Protein AF-A0A1Y5SFL7-F1 (afdb_monomer_lite)

Radius of gyration: 15.75 Å; chains: 1; bounding box: 35×36×33 Å

pLDDT: mean 94.59, std 4.41, range [66.5, 98.12]

Secondary structure (DSSP, 8-state):
-PPP--HHHHHHHHHHHHT---------HHHHHHHHHHHHHHHHHHHHHHHHHHHHTTTT-----HHHHHSSPPPPHHHHHHTT--

Organism: NCBI:txid658057

Structure (mmCIF, N/CA/C/O backbone):
data_AF-A0A1Y5SFL7-F1
#
_entry.id   AF-A0A1Y5SFL7-F1
#
loop_
_atom_site.group_PDB
_atom_site.id
_atom_site.type_symbol
_atom_site.label_atom_id
_atom_site.label_alt_id
_atom_site.label_comp_id
_atom_site.label_asym_id
_atom_site.label_entity_id
_atom_site.label_seq_id
_atom_site.pdbx_PDB_ins_code
_atom_site.Cartn_x
_atom_site.Cartn_y
_atom_site.Cartn_z
_atom_site.occupancy
_atom_site.B_iso_or_equiv
_atom_site.auth_seq_id
_atom_site.auth_comp_id
_atom_site.auth_asym_id
_atom_site.auth_atom_id
_atom_site.pdbx_PDB_model_num
ATOM 1 N N . MET A 1 1 ? 8.864 -1.376 -15.016 1.00 79.56 1 MET A N 1
ATOM 2 C CA . MET A 1 1 ? 7.933 -0.915 -13.966 1.00 79.56 1 MET A CA 1
ATOM 3 C C . MET A 1 1 ? 7.098 -2.082 -13.503 1.00 79.56 1 MET A C 1
ATOM 5 O O . MET A 1 1 ? 6.770 -2.931 -14.331 1.00 79.56 1 MET A O 1
ATOM 9 N N . GLY A 1 2 ? 6.762 -2.133 -12.217 1.00 87.31 2 GLY A N 1
ATOM 10 C CA . GLY A 1 2 ? 5.621 -2.930 -11.776 1.00 87.31 2 GLY A CA 1
ATOM 11 C C . GLY A 1 2 ? 4.343 -2.328 -12.356 1.00 87.31 2 GLY A C 1
ATOM 12 O O . GLY A 1 2 ? 4.315 -1.140 -12.676 1.00 87.31 2 GLY A O 1
ATOM 13 N N . THR A 1 3 ? 3.306 -3.140 -12.533 1.00 91.88 3 THR A N 1
ATOM 14 C CA . THR A 1 3 ? 1.992 -2.611 -12.926 1.00 91.88 3 THR A CA 1
ATOM 15 C C . THR A 1 3 ? 1.353 -1.986 -11.683 1.00 91.88 3 THR A C 1
ATOM 17 O O . THR A 1 3 ? 1.265 -2.687 -10.679 1.00 91.88 3 THR A O 1
ATOM 20 N N . PRO A 1 4 ? 0.959 -0.704 -11.667 1.00 92.56 4 PRO A N 1
ATOM 21 C CA . PRO A 1 4 ? 0.210 -0.153 -10.540 1.00 92.56 4 PRO A CA 1
ATOM 22 C C . PRO A 1 4 ? -1.175 -0.807 -10.455 1.00 92.56 4 PRO A C 1
ATOM 24 O O . PRO A 1 4 ? -1.712 -1.250 -11.467 1.00 92.56 4 PRO A O 1
ATOM 27 N N . ILE A 1 5 ? -1.749 -0.858 -9.254 1.00 94.69 5 ILE A N 1
ATOM 28 C CA . ILE A 1 5 ? -3.136 -1.280 -9.023 1.00 94.69 5 ILE A CA 1
ATOM 29 C C . ILE A 1 5 ? -3.854 -0.238 -8.177 1.00 94.69 5 ILE A C 1
ATOM 31 O O . ILE A 1 5 ? -3.258 0.417 -7.319 1.00 94.69 5 ILE A O 1
ATOM 35 N N . SER A 1 6 ? -5.145 -0.093 -8.426 1.00 93.75 6 SER A N 1
ATOM 36 C CA . SER A 1 6 ? -6.065 0.669 -7.596 1.00 93.75 6 SER A CA 1
ATOM 37 C C . SER A 1 6 ? -6.363 -0.052 -6.277 1.00 93.75 6 SER A C 1
ATOM 39 O O . SER A 1 6 ? -6.139 -1.253 -6.121 1.00 93.75 6 SER A O 1
ATOM 41 N N . GLN A 1 7 ? -6.928 0.683 -5.317 1.00 94.69 7 GLN A N 1
ATOM 42 C CA . GLN A 1 7 ? -7.362 0.103 -4.042 1.00 94.69 7 GLN A CA 1
ATOM 43 C C . GLN A 1 7 ? -8.507 -0.908 -4.213 1.00 94.69 7 GLN A C 1
ATOM 45 O O . GLN A 1 7 ? -8.604 -1.876 -3.458 1.00 94.69 7 GLN A O 1
ATOM 50 N N . THR A 1 8 ? -9.351 -0.715 -5.229 1.00 95.94 8 THR A N 1
ATOM 51 C CA . THR A 1 8 ? -10.400 -1.673 -5.588 1.00 95.94 8 THR A CA 1
ATOM 52 C C . THR A 1 8 ? -9.793 -2.972 -6.110 1.00 95.94 8 THR A C 1
ATOM 54 O O . THR A 1 8 ? -10.109 -4.029 -5.580 1.00 95.94 8 THR A O 1
ATOM 57 N N . GLU A 1 9 ? -8.844 -2.904 -7.050 1.00 97.50 9 GLU A N 1
ATOM 58 C CA . GLU A 1 9 ? -8.162 -4.103 -7.564 1.00 97.50 9 GLU A CA 1
ATOM 59 C C . GLU A 1 9 ? -7.400 -4.845 -6.460 1.00 97.50 9 GLU A C 1
ATOM 61 O O . GLU A 1 9 ? -7.441 -6.071 -6.403 1.00 97.50 9 GLU A O 1
ATOM 66 N N . LEU A 1 10 ? -6.746 -4.124 -5.541 1.00 97.31 10 LEU A N 1
ATOM 67 C CA . LEU A 1 10 ? -6.126 -4.741 -4.367 1.00 97.31 10 LEU A CA 1
ATOM 68 C C . LEU A 1 10 ? -7.160 -5.491 -3.515 1.00 97.31 10 LEU A C 1
ATOM 70 O O . LEU A 1 10 ? -6.903 -6.612 -3.086 1.00 97.31 10 LEU A O 1
ATOM 74 N N . THR A 1 11 ? -8.331 -4.893 -3.290 1.00 97.88 11 THR A N 1
ATOM 75 C CA . THR A 1 11 ? -9.425 -5.530 -2.542 1.00 97.88 11 THR A CA 1
ATOM 76 C C . THR A 1 11 ? -9.898 -6.809 -3.236 1.00 97.88 11 THR A C 1
ATOM 78 O O . THR A 1 11 ? -10.067 -7.832 -2.573 1.00 97.88 11 THR A O 1
ATOM 81 N N . ASP A 1 12 ? -10.040 -6.787 -4.561 1.00 97.50 12 ASP A N 1
ATOM 82 C CA . ASP A 1 12 ? -10.450 -7.952 -5.350 1.00 97.50 12 ASP A CA 1
ATOM 83 C C . ASP A 1 12 ? -9.417 -9.084 -5.277 1.00 97.50 12 ASP A C 1
ATOM 85 O O . ASP A 1 12 ? -9.778 -10.244 -5.060 1.00 97.50 12 ASP A O 1
ATOM 89 N N . TYR A 1 13 ? -8.125 -8.757 -5.375 1.00 97.75 13 TYR A N 1
ATOM 90 C CA . TYR A 1 13 ? -7.048 -9.731 -5.198 1.00 97.75 13 TYR A CA 1
ATOM 91 C C . TYR A 1 13 ? -7.044 -10.355 -3.797 1.00 97.75 13 TYR A C 1
ATOM 93 O O . TYR A 1 13 ? -6.872 -11.569 -3.671 1.00 97.75 13 TYR A O 1
ATOM 101 N N . LEU A 1 14 ? -7.263 -9.557 -2.746 1.00 97.56 14 LEU A N 1
ATOM 102 C CA . LEU A 1 14 ? -7.355 -10.052 -1.369 1.00 97.56 1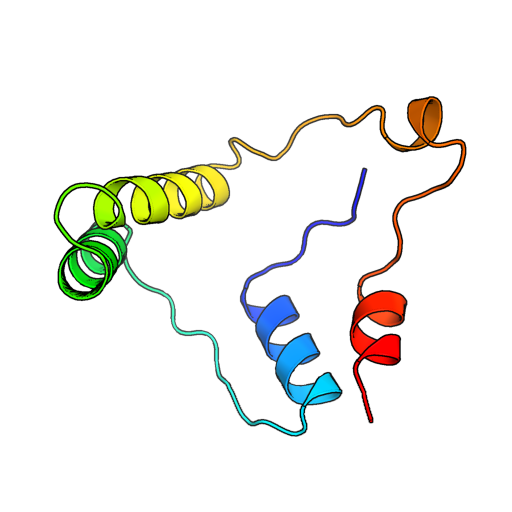4 LEU A CA 1
ATOM 103 C C . LEU A 1 14 ? -8.560 -10.981 -1.180 1.00 97.56 14 LEU A C 1
ATOM 105 O O . LEU A 1 14 ? -8.420 -12.044 -0.575 1.00 97.56 14 LEU A O 1
ATOM 109 N N . ASN A 1 15 ? -9.719 -10.606 -1.724 1.00 97.69 15 ASN A N 1
ATOM 110 C CA . ASN A 1 15 ? -10.923 -11.435 -1.693 1.00 97.69 15 ASN A CA 1
ATOM 111 C C . ASN A 1 15 ? -10.686 -12.783 -2.377 1.00 97.69 15 ASN A C 1
ATOM 113 O O . ASN A 1 15 ? -11.018 -13.825 -1.812 1.00 97.69 15 ASN A O 1
ATOM 117 N N . GLY A 1 16 ? -10.064 -12.768 -3.560 1.00 96.38 16 GLY A N 1
ATOM 118 C CA . GLY A 1 16 ? -9.734 -13.980 -4.307 1.00 96.38 16 GLY A CA 1
ATOM 119 C C . GLY A 1 16 ? -8.731 -14.882 -3.586 1.00 96.38 16 GLY A C 1
ATOM 120 O O . GLY A 1 16 ? -8.943 -16.089 -3.523 1.00 96.38 16 GLY A O 1
ATOM 121 N N . ALA A 1 17 ? -7.665 -14.314 -3.017 1.00 97.25 17 ALA A N 1
ATOM 122 C CA . ALA A 1 17 ? -6.605 -15.091 -2.372 1.00 97.25 17 ALA A CA 1
ATOM 123 C C . ALA A 1 17 ? -7.018 -15.678 -1.013 1.00 97.25 17 ALA A C 1
ATOM 125 O O . ALA A 1 17 ? -6.584 -16.770 -0.658 1.00 97.25 17 ALA A O 1
ATOM 126 N N . PHE A 1 18 ? -7.848 -14.966 -0.247 1.00 96.62 18 PHE A N 1
ATOM 127 C CA . PHE A 1 18 ? -8.155 -15.328 1.141 1.00 96.62 18 PHE A CA 1
ATOM 128 C C . PHE A 1 18 ? -9.615 -15.729 1.381 1.00 96.62 18 PHE A C 1
ATOM 130 O O . PHE A 1 18 ? -9.992 -15.993 2.522 1.00 96.62 18 PHE A O 1
ATOM 137 N N . GLY A 1 19 ? -10.452 -15.765 0.339 1.00 95.88 19 GLY A N 1
ATOM 138 C CA . GLY A 1 19 ? -11.871 -16.114 0.458 1.00 95.88 19 GLY A CA 1
ATOM 139 C C . GLY A 1 19 ? -12.675 -15.114 1.295 1.00 95.88 19 GLY A C 1
ATOM 140 O O . GLY A 1 19 ? -13.625 -15.497 1.977 1.00 95.88 19 GLY A O 1
ATOM 141 N N . THR A 1 20 ? -12.273 -13.842 1.294 1.00 96.94 20 THR A N 1
ATOM 142 C CA . THR A 1 20 ? -12.925 -12.772 2.059 1.00 96.94 20 THR A CA 1
ATOM 143 C C . THR A 1 20 ? -13.963 -12.023 1.213 1.00 96.94 20 THR A C 1
ATOM 145 O O . THR A 1 20 ? -14.173 -12.299 0.033 1.00 96.94 20 THR A O 1
ATOM 148 N N . SER A 1 21 ? -14.695 -11.099 1.840 1.00 97.12 21 SER A N 1
ATOM 149 C CA . SER A 1 21 ? -15.692 -10.245 1.176 1.00 97.12 21 SER A CA 1
ATOM 150 C C . SER A 1 21 ? -15.516 -8.795 1.615 1.00 97.12 21 SER A C 1
ATOM 152 O O . SER A 1 21 ? -16.382 -8.191 2.243 1.00 97.12 21 SER A O 1
ATOM 154 N N . LEU A 1 22 ? -14.328 -8.270 1.347 1.00 97.75 22 LEU A N 1
ATOM 155 C CA . LEU A 1 22 ? -13.934 -6.897 1.610 1.00 97.75 22 LEU A CA 1
ATOM 156 C C . LEU A 1 22 ? -14.454 -5.973 0.506 1.00 97.75 22 LEU A C 1
ATOM 158 O O . LEU A 1 22 ? -14.535 -6.353 -0.662 1.00 97.75 22 LEU A O 1
ATOM 162 N N . THR A 1 23 ? -14.744 -4.731 0.881 1.00 96.75 23 THR A N 1
ATOM 163 C CA . THR A 1 23 ? -15.067 -3.644 -0.049 1.00 96.75 23 THR A CA 1
ATOM 164 C C . THR A 1 23 ? -14.175 -2.452 0.248 1.00 96.75 23 THR A C 1
ATOM 166 O O . THR A 1 23 ? -14.082 -2.030 1.405 1.00 96.75 23 THR A O 1
ATOM 169 N N . TYR A 1 24 ? -13.563 -1.874 -0.785 1.00 95.50 24 TYR A N 1
ATOM 170 C CA . TYR A 1 24 ? -12.840 -0.620 -0.626 1.00 95.50 24 TYR A CA 1
ATOM 171 C C . TYR A 1 24 ? -13.807 0.508 -0.246 1.00 95.50 24 TYR A C 1
ATOM 173 O O . TYR A 1 24 ? -14.843 0.699 -0.885 1.00 95.50 24 TYR A O 1
ATOM 181 N N . ARG A 1 25 ? -13.447 1.269 0.789 1.00 94.44 25 ARG A N 1
ATOM 182 C CA . ARG A 1 25 ? -14.141 2.487 1.205 1.00 94.44 25 ARG A CA 1
ATOM 183 C C . ARG A 1 25 ? -13.184 3.662 1.071 1.00 94.44 25 ARG A C 1
ATOM 185 O O . ARG A 1 25 ? -12.158 3.696 1.747 1.00 94.44 25 ARG A O 1
ATOM 192 N N . GLU A 1 26 ? -13.536 4.624 0.226 1.00 91.69 26 GLU A N 1
ATOM 193 C CA . GLU A 1 26 ? -12.779 5.870 0.113 1.00 91.69 26 GLU A CA 1
ATOM 194 C C . GLU A 1 26 ? -12.902 6.707 1.401 1.00 91.69 26 GLU A C 1
ATOM 196 O O . GLU A 1 26 ? -13.932 6.692 2.081 1.00 91.69 26 GLU A O 1
ATOM 201 N N . MET A 1 27 ? -11.827 7.420 1.738 1.00 92.31 27 MET A N 1
ATOM 202 C CA . MET A 1 27 ? -11.733 8.359 2.859 1.00 92.31 27 MET A CA 1
ATOM 203 C C . MET A 1 27 ? -11.065 9.645 2.383 1.00 92.31 27 MET A C 1
ATOM 205 O O . MET A 1 27 ? -10.241 9.605 1.459 1.00 92.31 27 MET A O 1
ATOM 209 N N . SER A 1 28 ? -11.371 10.772 3.028 1.00 92.44 28 SER A N 1
ATOM 210 C CA . SER A 1 28 ? -10.577 11.983 2.824 1.00 92.44 28 SER A CA 1
ATOM 211 C C . SER A 1 28 ? -9.153 11.790 3.381 1.00 92.44 28 SER A C 1
ATOM 213 O O . SER A 1 28 ? -8.952 10.981 4.296 1.00 92.44 28 SER A O 1
ATOM 215 N N . PRO A 1 29 ? -8.142 12.511 2.861 1.00 91.12 29 PRO A N 1
ATOM 216 C CA . PRO A 1 29 ? -6.793 12.476 3.425 1.00 91.12 29 PRO A CA 1
ATOM 217 C C . PRO A 1 29 ? -6.765 12.816 4.920 1.00 91.12 29 PRO A C 1
ATOM 219 O O . PRO A 1 29 ? -6.089 12.145 5.695 1.00 91.12 29 PRO A O 1
ATOM 222 N N . GLU A 1 30 ? -7.541 13.814 5.340 1.00 93.88 30 GLU A N 1
ATOM 223 C CA . GLU A 1 30 ? -7.613 14.278 6.726 1.00 93.88 30 GLU A CA 1
ATOM 224 C C . GLU A 1 30 ? -8.225 13.215 7.641 1.00 93.88 30 GLU A C 1
ATOM 226 O O . GLU A 1 30 ? -7.683 12.931 8.710 1.00 93.88 30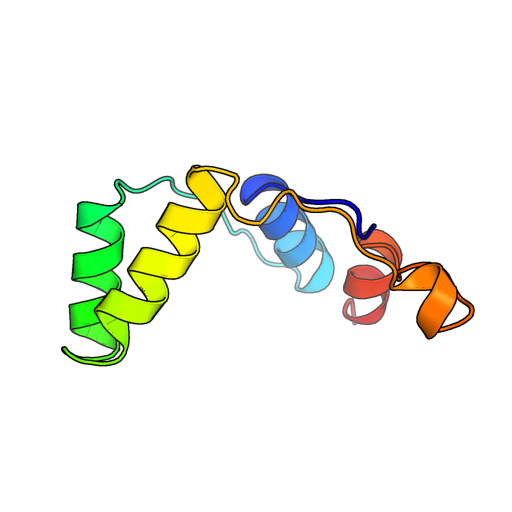 GLU A O 1
ATOM 231 N N . GLU A 1 31 ? -9.321 12.587 7.203 1.00 95.81 31 GLU A N 1
ATOM 232 C CA . GLU A 1 31 ? -9.958 11.486 7.929 1.00 95.81 31 GLU A CA 1
ATOM 233 C C . GLU A 1 31 ? -9.009 10.297 8.068 1.00 95.81 31 GLU A C 1
ATOM 235 O O . GLU A 1 31 ? -8.911 9.700 9.140 1.00 95.81 31 GLU A O 1
ATOM 240 N N . TYR A 1 32 ? -8.286 9.962 6.998 1.00 95.19 32 TYR A N 1
ATOM 241 C CA . TYR A 1 32 ? -7.344 8.852 7.014 1.00 95.19 32 TYR A CA 1
ATOM 242 C C . TYR A 1 32 ? -6.148 9.133 7.932 1.00 95.19 32 TYR A C 1
ATOM 244 O O . TYR A 1 32 ? -5.761 8.264 8.709 1.00 95.19 32 TYR A O 1
ATOM 252 N N . VAL A 1 33 ? -5.586 10.346 7.916 1.00 95.88 33 VAL A N 1
ATOM 253 C CA . VAL A 1 33 ? -4.508 10.750 8.838 1.00 95.88 33 VAL A CA 1
ATOM 254 C C . VAL A 1 33 ? -4.977 10.681 10.291 1.00 95.88 33 VAL A C 1
ATOM 256 O O . VAL A 1 33 ? -4.257 10.141 11.132 1.00 95.88 33 VAL A O 1
ATOM 259 N N . ALA A 1 34 ? -6.166 11.206 10.596 1.00 96.69 34 ALA A N 1
ATOM 260 C CA . ALA A 1 34 ? -6.715 11.189 11.949 1.00 96.69 34 ALA A CA 1
ATOM 261 C C . ALA A 1 34 ? -6.913 9.754 12.455 1.00 96.69 34 ALA A C 1
ATOM 263 O O . ALA A 1 34 ? -6.481 9.424 13.559 1.00 96.69 34 ALA A O 1
ATOM 264 N N . ASP A 1 35 ? -7.486 8.890 11.619 1.00 96.69 35 ASP A N 1
ATOM 265 C CA . ASP A 1 35 ? -7.683 7.474 11.923 1.00 96.69 35 ASP A CA 1
ATOM 266 C C . ASP A 1 35 ? -6.344 6.752 12.169 1.00 96.69 35 ASP A C 1
ATOM 268 O O . ASP A 1 35 ? -6.153 6.123 13.212 1.00 96.69 35 ASP A O 1
ATOM 272 N N . ARG A 1 36 ? -5.361 6.916 11.271 1.00 97.25 36 ARG A N 1
ATOM 273 C CA . ARG A 1 36 ? -4.032 6.308 11.441 1.00 97.25 36 ARG A CA 1
ATOM 274 C C . ARG A 1 36 ? -3.283 6.856 12.655 1.00 97.25 36 ARG A C 1
ATOM 276 O O . ARG A 1 36 ? -2.499 6.125 13.249 1.00 97.25 36 ARG A O 1
ATOM 283 N N . THR A 1 37 ? -3.509 8.112 13.036 1.00 97.62 37 THR A N 1
ATOM 284 C CA . THR A 1 37 ? -2.918 8.723 14.241 1.00 97.62 37 THR A CA 1
ATOM 285 C C . THR A 1 37 ? -3.537 8.177 15.517 1.00 97.62 37 THR A C 1
ATOM 287 O O . THR A 1 37 ? -2.802 7.865 16.451 1.00 97.62 37 THR A O 1
ATOM 290 N N . ALA A 1 38 ? -4.856 7.991 15.548 1.00 98.12 38 ALA A N 1
ATOM 291 C CA . ALA A 1 38 ? -5.536 7.390 16.691 1.00 98.12 38 ALA A CA 1
ATOM 292 C C . ALA A 1 38 ? -5.056 5.952 16.962 1.00 98.12 38 ALA A C 1
ATOM 294 O O . ALA A 1 38 ? -4.892 5.575 18.119 1.00 98.12 38 ALA A O 1
ATOM 295 N N . GLU A 1 39 ? -4.790 5.181 15.905 1.00 97.75 39 GLU A N 1
ATOM 296 C CA . GLU A 1 39 ? -4.337 3.788 16.009 1.00 97.75 39 GLU A CA 1
ATOM 297 C C . GLU A 1 39 ? -2.824 3.659 16.266 1.00 97.75 39 GLU A C 1
ATOM 299 O O . GLU A 1 39 ? -2.390 2.844 17.078 1.00 97.75 39 GLU A O 1
ATOM 304 N N . LEU A 1 40 ? -1.996 4.446 15.568 1.00 97.75 40 LEU A N 1
ATOM 305 C CA . LEU A 1 40 ? -0.537 4.252 15.519 1.00 97.75 40 LEU A CA 1
ATOM 306 C C . LEU A 1 40 ? 0.258 5.315 16.299 1.00 97.75 40 LEU A C 1
ATOM 308 O O . LEU A 1 40 ? 1.486 5.232 16.384 1.00 97.75 40 LEU A O 1
ATOM 312 N N . GLY A 1 41 ? -0.425 6.309 16.866 1.00 98.12 41 GLY A N 1
ATOM 313 C CA . GLY A 1 41 ? 0.149 7.413 17.631 1.00 98.12 41 GLY A CA 1
ATOM 314 C C . GLY A 1 41 ? 0.680 8.572 16.782 1.00 98.12 41 GLY A C 1
ATOM 315 O O . GLY A 1 41 ? 0.851 8.473 15.563 1.00 98.12 41 GLY A O 1
ATOM 316 N N . ASP A 1 42 ? 0.996 9.673 17.469 1.00 97.56 42 ASP A N 1
ATOM 317 C CA . ASP A 1 42 ? 1.329 10.989 16.891 1.00 97.56 42 ASP A CA 1
ATOM 318 C C . ASP A 1 42 ? 2.561 11.002 15.979 1.00 97.56 42 ASP A C 1
ATOM 320 O O . ASP A 1 42 ? 2.745 11.927 15.190 1.00 97.56 42 ASP A O 1
ATOM 324 N N . PHE A 1 43 ? 3.418 9.985 16.079 1.00 97.38 43 PHE A N 1
ATOM 325 C CA . PHE A 1 43 ? 4.586 9.866 15.214 1.00 97.38 43 PHE A CA 1
ATOM 326 C C . PHE A 1 43 ? 4.291 9.062 13.942 1.00 97.38 43 PHE A C 1
ATOM 328 O O . PHE A 1 43 ? 4.530 9.544 12.837 1.00 97.38 43 PHE A O 1
ATOM 335 N N . ILE A 1 44 ? 3.771 7.837 14.074 1.00 98.12 44 ILE A N 1
ATOM 336 C CA . ILE A 1 44 ? 3.613 6.920 12.935 1.00 98.12 44 ILE A CA 1
ATOM 337 C C . ILE A 1 44 ? 2.369 7.243 12.107 1.00 98.12 44 ILE A C 1
ATOM 339 O O . ILE A 1 44 ? 2.416 7.147 10.879 1.00 98.12 44 ILE A O 1
ATOM 343 N N . GLY A 1 45 ? 1.272 7.654 12.740 1.00 97.44 45 GLY A N 1
ATOM 344 C CA . GLY A 1 45 ? 0.014 7.921 12.046 1.00 97.44 45 GLY A CA 1
ATOM 345 C C . GLY A 1 45 ? 0.135 8.936 10.906 1.00 97.44 45 GLY A C 1
ATOM 346 O O . GLY A 1 45 ? -0.211 8.599 9.768 1.00 97.44 45 GLY A O 1
ATOM 347 N N . PRO A 1 46 ? 0.696 10.135 11.153 1.00 96.88 46 PRO A N 1
ATOM 348 C CA . PRO A 1 46 ? 0.885 11.141 10.111 1.00 96.88 46 PRO A CA 1
ATOM 349 C C . PRO A 1 46 ? 1.807 10.683 8.975 1.00 96.88 46 PRO A C 1
ATOM 351 O O . PRO A 1 46 ? 1.573 11.036 7.820 1.00 96.88 46 PRO A O 1
ATOM 354 N N . ILE A 1 47 ? 2.821 9.856 9.267 1.00 97.38 47 ILE A N 1
ATOM 355 C CA . ILE A 1 47 ? 3.714 9.289 8.242 1.00 97.38 47 ILE A CA 1
ATOM 356 C C . ILE A 1 47 ? 2.920 8.387 7.294 1.00 97.38 47 ILE A C 1
ATOM 358 O O . ILE A 1 47 ? 3.012 8.535 6.075 1.00 97.38 47 ILE A O 1
ATOM 362 N N . ILE A 1 48 ? 2.114 7.472 7.838 1.00 96.56 48 ILE A N 1
ATOM 363 C CA . ILE A 1 48 ? 1.284 6.572 7.029 1.00 96.56 48 ILE A CA 1
ATOM 364 C C . ILE A 1 48 ? 0.261 7.367 6.217 1.00 96.56 48 ILE A C 1
ATOM 366 O O . ILE A 1 48 ? 0.107 7.117 5.021 1.00 96.56 48 ILE A O 1
ATOM 370 N N . GLY A 1 49 ? -0.404 8.347 6.829 1.00 95.12 49 GLY A N 1
ATOM 371 C CA . GLY A 1 49 ? -1.350 9.209 6.126 1.00 95.12 49 GLY A CA 1
ATOM 372 C C . GLY A 1 49 ? -0.708 9.959 4.953 1.00 95.12 49 GLY A C 1
ATOM 373 O O . GLY A 1 49 ? -1.230 9.916 3.838 1.00 95.12 49 GLY A O 1
ATOM 374 N N . GLY A 1 50 ? 0.477 10.539 5.164 1.00 94.25 50 GLY A N 1
ATOM 375 C CA . GLY A 1 50 ? 1.232 11.236 4.120 1.00 94.25 50 GLY A CA 1
ATOM 376 C C . GLY A 1 50 ? 1.657 10.337 2.952 1.00 94.25 50 GLY A C 1
ATOM 377 O O . GLY A 1 50 ? 1.644 10.781 1.804 1.00 94.25 50 GLY A O 1
ATOM 378 N N . ILE A 1 51 ? 1.972 9.059 3.198 1.00 95.06 51 ILE A N 1
ATOM 379 C CA . ILE A 1 51 ? 2.270 8.092 2.123 1.00 95.06 51 ILE A CA 1
ATOM 380 C C . ILE A 1 51 ? 1.040 7.888 1.227 1.00 95.06 51 ILE A C 1
ATOM 382 O O . ILE A 1 51 ? 1.155 7.956 0.002 1.00 95.06 51 ILE A O 1
ATOM 386 N N . TYR A 1 52 ? -0.141 7.671 1.812 1.00 93.62 52 TYR A N 1
ATOM 387 C CA . TYR A 1 52 ? -1.374 7.463 1.041 1.00 93.62 52 TYR A CA 1
ATOM 388 C C . TYR A 1 52 ? -1.821 8.727 0.300 1.00 93.62 52 TYR A C 1
ATOM 390 O O . TYR A 1 52 ? -2.273 8.639 -0.844 1.00 93.62 52 TYR A O 1
ATOM 398 N N . GLU A 1 53 ? -1.631 9.906 0.894 1.00 93.06 53 GLU A N 1
ATOM 399 C CA . GLU A 1 53 ? -1.826 11.175 0.193 1.00 93.06 53 GLU A CA 1
ATOM 400 C C . GLU A 1 53 ? -0.859 11.308 -0.997 1.00 93.06 53 GLU A C 1
ATOM 402 O O . GLU A 1 53 ? -1.267 11.674 -2.101 1.00 93.06 53 GLU A O 1
ATOM 407 N N . GLY A 1 54 ? 0.413 10.943 -0.811 1.00 93.50 54 GLY A N 1
ATOM 408 C CA . GLY A 1 54 ? 1.414 10.947 -1.874 1.00 93.50 54 GLY A CA 1
ATOM 409 C C . GLY A 1 54 ? 1.066 10.011 -3.034 1.00 93.50 54 GLY A C 1
ATOM 410 O O . GLY A 1 54 ? 1.180 10.412 -4.194 1.00 93.50 54 GLY A O 1
ATOM 411 N N . ILE A 1 55 ? 0.566 8.806 -2.739 1.00 92.19 55 ILE A N 1
ATOM 412 C CA . ILE A 1 55 ? 0.040 7.869 -3.748 1.00 92.19 55 ILE A CA 1
ATOM 413 C C . ILE A 1 55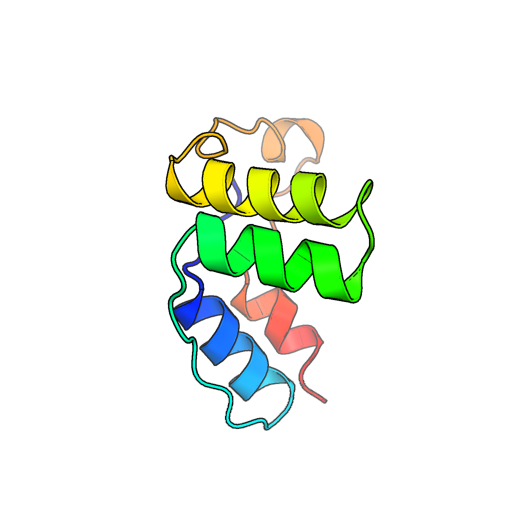 ? -1.125 8.508 -4.507 1.00 92.19 55 ILE A C 1
ATOM 415 O O . ILE A 1 55 ? -1.106 8.526 -5.737 1.00 92.19 55 ILE A O 1
ATOM 419 N N . ARG A 1 56 ? -2.107 9.090 -3.800 1.00 89.94 56 ARG A N 1
ATOM 420 C CA . ARG A 1 56 ? -3.270 9.758 -4.418 1.00 89.94 56 ARG A CA 1
ATOM 421 C C . ARG A 1 56 ? -2.851 10.882 -5.367 1.00 89.94 56 ARG A C 1
ATOM 423 O O . ARG A 1 56 ? -3.495 11.101 -6.388 1.00 89.94 56 ARG A O 1
ATOM 430 N N . ARG A 1 57 ? -1.772 11.590 -5.036 1.00 92.69 57 ARG A N 1
ATOM 431 C CA . ARG A 1 57 ? -1.211 12.685 -5.840 1.00 92.69 57 ARG A CA 1
ATOM 432 C C . ARG A 1 57 ? -0.276 12.220 -6.964 1.00 92.69 57 ARG A C 1
ATOM 434 O O . ARG A 1 57 ? 0.261 13.070 -7.667 1.00 92.69 57 ARG A O 1
ATOM 441 N N . GLY A 1 58 ? -0.061 10.913 -7.129 1.00 92.06 58 GLY A N 1
ATOM 442 C CA . GLY A 1 58 ? 0.813 10.359 -8.165 1.00 92.06 58 GLY A CA 1
ATOM 443 C C . GLY A 1 58 ? 2.307 10.571 -7.910 1.00 92.06 58 GLY A C 1
ATOM 444 O O . GLY A 1 58 ? 3.100 10.423 -8.831 1.00 92.06 58 GLY A O 1
ATOM 445 N N . ILE A 1 59 ? 2.725 10.893 -6.677 1.00 93.56 59 ILE A N 1
ATOM 446 C CA . ILE A 1 59 ? 4.143 11.160 -6.347 1.00 93.56 59 ILE A CA 1
ATOM 447 C C . ILE A 1 59 ? 5.035 9.943 -6.641 1.00 93.56 59 ILE A C 1
ATOM 449 O O . ILE A 1 59 ? 6.218 10.094 -6.936 1.00 93.56 59 ILE A O 1
ATOM 453 N N . TYR A 1 60 ? 4.463 8.742 -6.572 1.00 87.94 60 TYR A N 1
ATOM 454 C CA . TYR A 1 60 ? 5.168 7.483 -6.800 1.00 87.94 60 TYR A CA 1
ATOM 455 C C . TYR A 1 60 ? 4.973 6.910 -8.210 1.00 87.94 60 TYR A C 1
ATOM 457 O O . TYR A 1 60 ? 5.445 5.805 -8.476 1.00 87.94 60 TYR A O 1
ATOM 465 N N . ASP A 1 61 ? 4.312 7.639 -9.115 1.00 89.56 61 ASP A N 1
ATOM 466 C CA . ASP A 1 61 ? 4.285 7.289 -10.537 1.00 89.56 61 ASP A CA 1
ATOM 467 C C . ASP A 1 61 ? 5.612 7.705 -11.182 1.00 89.56 61 ASP A C 1
ATOM 469 O O . ASP A 1 61 ? 5.776 8.805 -11.713 1.00 89.56 61 ASP A O 1
ATOM 473 N N . ALA A 1 62 ? 6.614 6.843 -11.017 1.00 88.38 62 ALA A N 1
ATOM 474 C CA . ALA A 1 62 ? 7.991 7.119 -11.383 1.00 88.38 62 ALA A CA 1
ATOM 475 C C . ALA A 1 62 ? 8.590 5.995 -12.240 1.00 88.38 62 ALA A C 1
ATOM 477 O O . ALA A 1 62 ? 8.264 4.815 -12.060 1.00 88.38 62 ALA A O 1
ATOM 478 N N . PRO A 1 63 ? 9.540 6.329 -13.133 1.00 90.62 63 PRO A N 1
ATOM 479 C CA . PRO A 1 63 ? 10.368 5.327 -13.775 1.00 90.62 63 PRO A CA 1
ATOM 480 C C . PRO A 1 63 ? 11.143 4.480 -12.751 1.00 90.62 63 PRO A C 1
ATOM 482 O O . PRO A 1 63 ? 11.561 4.939 -11.694 1.00 90.62 63 PRO A O 1
ATOM 485 N N . SER A 1 64 ? 11.357 3.222 -13.100 1.00 91.19 64 SER A N 1
ATOM 486 C CA . SER A 1 64 ? 12.009 2.166 -12.346 1.00 91.19 64 SER A CA 1
ATOM 487 C C . SER A 1 64 ? 12.916 1.372 -13.276 1.00 91.19 64 SER A C 1
ATOM 489 O O . SER A 1 64 ? 12.466 0.749 -14.244 1.00 91.19 64 SER A O 1
ATOM 491 N N . ASP A 1 65 ? 14.185 1.320 -12.892 1.00 95.25 65 ASP A N 1
ATOM 492 C CA . ASP A 1 65 ? 15.229 0.529 -13.543 1.00 95.25 65 ASP A CA 1
ATOM 493 C C . ASP A 1 65 ? 15.297 -0.908 -13.010 1.00 95.25 65 ASP A C 1
ATOM 495 O O . ASP A 1 65 ? 16.273 -1.623 -13.243 1.00 95.25 65 ASP A O 1
ATOM 499 N N . PHE A 1 66 ? 14.261 -1.367 -12.297 1.00 94.81 66 PHE A N 1
ATOM 500 C CA . PHE A 1 66 ? 14.255 -2.680 -11.651 1.00 94.81 66 PHE A CA 1
ATOM 501 C C . PHE A 1 66 ? 14.632 -3.809 -12.610 1.00 94.81 66 PHE A C 1
ATOM 503 O O . PHE A 1 66 ? 15.453 -4.645 -12.261 1.00 94.81 66 PHE A O 1
ATOM 510 N N . ALA A 1 67 ? 14.075 -3.831 -13.825 1.00 95.12 67 ALA A N 1
ATOM 511 C CA . ALA A 1 67 ? 14.359 -4.906 -14.773 1.00 95.12 67 ALA A CA 1
ATOM 512 C C . ALA A 1 67 ? 15.833 -4.934 -15.207 1.00 95.12 67 ALA A C 1
ATOM 514 O O . ALA A 1 67 ? 16.408 -6.013 -15.340 1.00 95.12 67 ALA A O 1
ATOM 515 N N . ALA A 1 68 ? 16.451 -3.761 -15.376 1.00 96.06 68 ALA A N 1
ATOM 516 C CA . ALA A 1 68 ? 17.868 -3.647 -15.704 1.00 96.06 68 ALA A CA 1
ATOM 517 C C . ALA A 1 68 ? 18.753 -4.097 -14.531 1.00 96.06 68 ALA A C 1
ATOM 519 O O . ALA A 1 68 ? 19.730 -4.810 -14.739 1.00 96.06 68 ALA A O 1
ATOM 520 N N . ALA A 1 69 ? 18.387 -3.731 -13.300 1.00 96.81 69 ALA A N 1
ATOM 521 C CA . ALA A 1 69 ? 19.140 -4.090 -12.100 1.00 96.81 69 ALA A CA 1
ATOM 522 C C . ALA A 1 69 ? 18.972 -5.566 -11.691 1.00 96.81 69 ALA A C 1
ATOM 524 O O . ALA A 1 69 ? 19.929 -6.210 -11.271 1.00 96.81 69 ALA A O 1
ATOM 525 N N . ALA A 1 70 ? 17.758 -6.108 -11.798 1.00 96.38 70 ALA A N 1
ATOM 526 C CA . ALA A 1 70 ? 17.404 -7.445 -11.324 1.00 96.38 70 ALA A CA 1
ATOM 527 C C . ALA A 1 70 ? 17.541 -8.539 -12.397 1.00 96.38 70 ALA A C 1
ATOM 529 O O . ALA A 1 70 ? 17.439 -9.720 -12.069 1.00 96.38 70 ALA A O 1
ATOM 530 N N . GLY A 1 71 ? 17.703 -8.171 -13.674 1.00 97.19 71 GLY A N 1
ATOM 531 C CA . GLY A 1 71 ? 17.785 -9.119 -14.793 1.00 97.19 71 GLY A CA 1
ATOM 532 C C . GLY A 1 71 ? 16.481 -9.876 -15.081 1.00 97.19 71 GLY A C 1
ATOM 533 O O . GLY A 1 71 ? 16.492 -10.865 -15.810 1.00 97.19 71 GLY A O 1
ATOM 534 N N . ARG A 1 72 ? 15.355 -9.440 -14.503 1.00 96.25 72 ARG A N 1
ATOM 535 C CA . ARG A 1 72 ? 14.023 -10.036 -14.682 1.00 96.25 72 ARG A CA 1
ATOM 536 C C . ARG A 1 72 ? 12.922 -8.975 -14.570 1.00 96.25 72 ARG A C 1
ATOM 538 O O . ARG A 1 72 ? 13.128 -7.970 -13.888 1.00 96.25 72 ARG A O 1
ATOM 545 N N . PRO A 1 73 ? 11.740 -9.183 -15.174 1.00 94.88 73 PRO A N 1
ATOM 546 C CA . PRO A 1 73 ? 10.596 -8.306 -14.947 1.00 94.88 73 PRO A CA 1
ATOM 547 C C . PRO A 1 73 ? 10.068 -8.419 -13.507 1.00 94.88 73 PRO A C 1
ATOM 549 O O . PRO A 1 73 ? 10.390 -9.356 -12.767 1.00 94.88 73 PRO A O 1
ATOM 552 N N . HIS A 1 74 ? 9.222 -7.464 -13.116 1.00 95.19 74 HIS A N 1
ATOM 553 C CA . HIS A 1 74 ? 8.436 -7.588 -11.888 1.00 95.19 74 HIS A CA 1
ATOM 554 C C . HIS A 1 74 ? 7.511 -8.810 -11.972 1.00 95.19 74 HIS A C 1
ATOM 5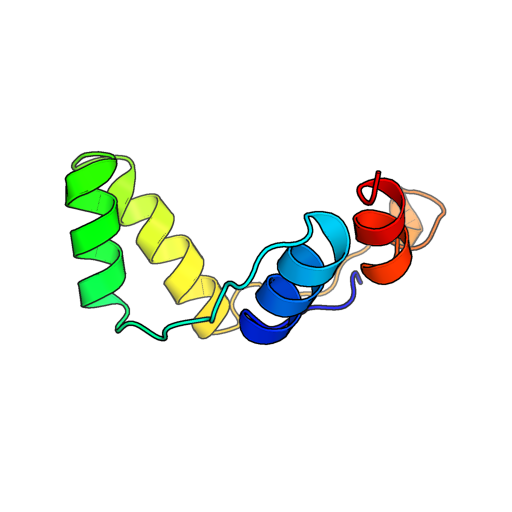56 O O . HIS A 1 74 ? 7.032 -9.155 -13.051 1.00 95.19 74 HIS A O 1
ATOM 562 N N . GLN A 1 75 ? 7.253 -9.443 -10.826 1.00 95.88 75 GLN A N 1
ATOM 563 C CA . GLN A 1 75 ? 6.189 -10.442 -10.714 1.00 95.88 75 GLN A CA 1
ATOM 564 C C . GLN A 1 75 ? 4.833 -9.768 -10.969 1.00 95.88 75 GLN A C 1
ATOM 566 O O . GLN A 1 75 ? 4.637 -8.622 -10.556 1.00 95.88 75 GLN A O 1
ATOM 571 N N . SER A 1 76 ? 3.917 -10.457 -11.652 1.00 96.44 76 SER A N 1
ATOM 572 C CA . SER A 1 76 ? 2.558 -9.950 -11.843 1.00 96.44 76 SER A CA 1
ATOM 573 C C . SER A 1 76 ? 1.746 -10.063 -10.548 1.00 96.44 76 SER A C 1
ATOM 575 O O . SER A 1 76 ? 2.007 -10.932 -9.714 1.00 96.44 76 SER A O 1
ATOM 577 N N . TRP A 1 77 ? 0.731 -9.213 -10.377 1.00 97.00 77 TRP A N 1
ATOM 578 C CA . TRP A 1 77 ? -0.171 -9.326 -9.227 1.00 97.00 77 TRP A CA 1
ATOM 579 C C . TRP A 1 77 ? -0.939 -10.646 -9.226 1.00 97.00 77 TRP A C 1
ATOM 581 O O . TRP A 1 77 ? -1.060 -11.266 -8.175 1.00 97.00 77 TRP A O 1
ATOM 591 N N . ALA A 1 78 ? -1.373 -11.116 -10.398 1.00 95.75 78 ALA A N 1
ATOM 592 C CA . ALA A 1 78 ? -2.032 -12.409 -10.538 1.00 95.75 78 ALA A CA 1
ATOM 593 C C . ALA A 1 78 ? -1.144 -13.563 -10.044 1.00 95.75 78 ALA A C 1
ATOM 595 O O . ALA A 1 78 ? -1.609 -14.382 -9.256 1.00 95.75 78 ALA A O 1
ATOM 596 N N . ASP A 1 79 ? 0.139 -13.594 -10.423 1.00 96.94 79 ASP A N 1
ATOM 597 C CA . ASP A 1 79 ? 1.067 -14.629 -9.950 1.00 96.94 79 ASP A CA 1
ATOM 598 C C . ASP A 1 79 ? 1.339 -14.502 -8.446 1.00 96.94 79 ASP A C 1
ATOM 600 O O . ASP A 1 79 ? 1.436 -15.506 -7.744 1.00 96.94 79 ASP A O 1
ATOM 604 N N . TYR A 1 80 ? 1.486 -13.272 -7.941 1.00 97.12 80 TYR A N 1
ATOM 605 C CA . TYR A 1 80 ? 1.726 -13.025 -6.520 1.00 97.12 80 TYR A CA 1
ATOM 606 C C . TYR A 1 80 ? 0.548 -13.503 -5.668 1.00 97.12 80 TYR A C 1
ATOM 608 O O . TYR A 1 80 ? 0.727 -14.372 -4.819 1.00 97.12 80 TYR A O 1
ATOM 616 N N . PHE A 1 81 ? -0.662 -13.005 -5.922 1.00 97.00 81 PHE A N 1
ATOM 617 C CA . PHE A 1 81 ? -1.848 -13.387 -5.153 1.00 97.00 81 PHE A CA 1
ATOM 618 C C . PHE A 1 81 ? -2.272 -14.834 -5.411 1.00 97.00 81 PHE A C 1
ATOM 620 O O . PHE A 1 81 ? -2.709 -15.507 -4.481 1.00 97.00 81 PHE A O 1
ATOM 627 N N . GLY A 1 82 ? -2.054 -15.356 -6.621 1.00 96.38 82 GLY A N 1
ATOM 628 C CA . GLY A 1 82 ? -2.239 -16.774 -6.925 1.00 96.38 82 GLY A CA 1
ATOM 629 C C . GLY A 1 82 ? -1.326 -17.682 -6.099 1.00 96.38 82 GLY A C 1
ATOM 630 O O . GLY A 1 82 ? -1.747 -18.763 -5.710 1.00 96.38 82 GLY A O 1
ATOM 631 N N . SER A 1 83 ? -0.110 -1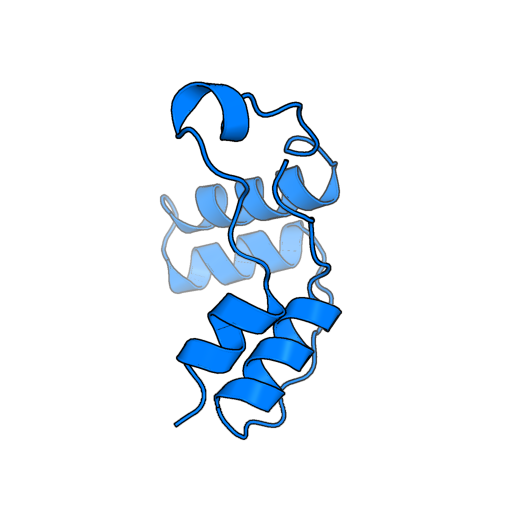7.234 -5.758 1.00 96.38 83 SER A N 1
ATOM 632 C CA . SER A 1 83 ? 0.787 -17.984 -4.863 1.00 96.38 83 SER A CA 1
ATOM 633 C C . SER A 1 83 ? 0.383 -17.947 -3.384 1.00 96.38 83 SER A C 1
ATOM 635 O O . SER A 1 83 ? 0.899 -18.739 -2.597 1.00 96.38 83 SER A O 1
ATOM 637 N N . LEU A 1 84 ? -0.510 -17.027 -3.002 1.00 95.56 84 LEU A N 1
ATOM 638 C CA . LEU A 1 84 ? -1.036 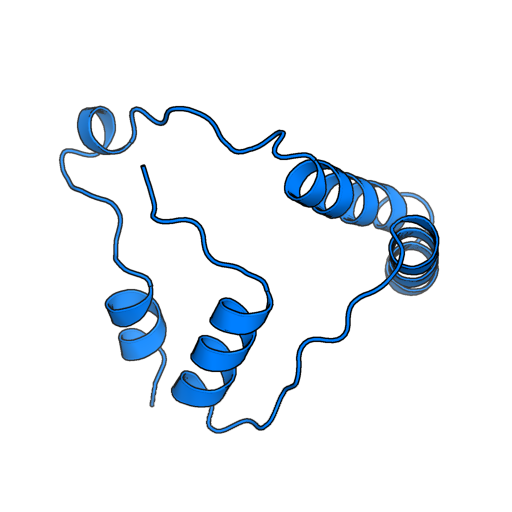-16.894 -1.640 1.00 95.56 84 LEU A CA 1
ATOM 639 C C . LEU A 1 84 ? -2.361 -17.637 -1.443 1.00 95.56 84 LEU A C 1
ATOM 641 O O . LEU A 1 84 ? -2.724 -17.917 -0.302 1.00 95.56 84 LEU A O 1
ATOM 645 N N . ALA A 1 85 ? -3.074 -17.930 -2.533 1.00 85.31 85 ALA A N 1
ATOM 646 C CA . ALA A 1 85 ? -4.295 -18.719 -2.505 1.00 85.31 85 ALA A CA 1
ATOM 647 C C . ALA A 1 85 ? -3.964 -20.158 -2.071 1.00 85.31 85 ALA A C 1
ATOM 649 O O . ALA A 1 85 ? -3.189 -20.849 -2.736 1.00 85.31 85 ALA A O 1
ATOM 650 N N . GLY A 1 86 ? -4.504 -20.561 -0.918 1.00 66.50 86 GLY A N 1
ATOM 651 C CA . GLY A 1 86 ? -4.351 -21.901 -0.337 1.00 66.50 86 GLY A CA 1
ATOM 652 C C . GLY A 1 86 ? -5.303 -22.932 -0.924 1.00 66.50 86 GLY A C 1
ATOM 653 O O . GLY A 1 86 ? -6.423 -22.544 -1.325 1.00 66.50 86 GLY A O 1
#

Foldseek 3Di:
DADDDDPQVVQVLCCQQPVDDDDDDDDDLVRQLVVQCVVPHPPVSNVVSVVVVCVVVCVVVDDDCCCVVVVHDDDHSCRVSVVSRD

Sequence (86 aa):
MGTPISQTELTDYLNGAFGTSLTYREMSPEEYVADRTAELGDFIGPIIGGIYEGIRRGIYDAPSDFAAAAGRPHQSWADYFGSLAG